Protein AF-A0ABD0PB83-F1 (afdb_monomer_lite)

Organism: Cirrhinus mrigala (NCBI:txid683832)

pLDDT: mean 95.4, std 4.58, range [70.56, 98.62]

Structure (mmCIF, N/CA/C/O backbone):
data_AF-A0ABD0PB83-F1
#
_entry.id   AF-A0ABD0PB83-F1
#
loop_
_atom_site.group_PDB
_atom_site.id
_atom_site.type_symbol
_atom_site.label_atom_id
_atom_site.label_alt_id
_atom_site.label_comp_id
_atom_site.label_asym_id
_atom_site.label_entity_id
_atom_site.label_seq_id
_atom_site.pdbx_PDB_ins_code
_atom_site.Cartn_x
_atom_site.Cartn_y
_atom_site.Cartn_z
_atom_site.occupancy
_atom_site.B_iso_or_equiv
_atom_site.auth_seq_id
_atom_site.auth_comp_id
_atom_site.auth_asym_id
_atom_site.auth_atom_id
_atom_site.pdbx_PDB_model_num
ATOM 1 N N . CYS A 1 1 ? -6.782 -2.289 -2.053 1.00 93.44 1 CYS A N 1
ATOM 2 C CA . CYS A 1 1 ? -7.099 -3.267 -0.996 1.00 93.44 1 CYS A CA 1
ATOM 3 C C . CYS A 1 1 ? -8.484 -2.929 -0.501 1.00 93.44 1 CYS A C 1
ATOM 5 O O . CYS A 1 1 ? -8.688 -1.797 -0.072 1.00 93.44 1 CYS A O 1
ATOM 7 N N . LYS A 1 2 ? -9.440 -3.849 -0.657 1.00 93.25 2 LYS A N 1
ATOM 8 C CA . LYS A 1 2 ? -10.792 -3.649 -0.135 1.00 93.25 2 LYS A CA 1
ATOM 9 C C . LYS A 1 2 ? -10.771 -3.897 1.364 1.00 93.25 2 LYS A C 1
ATOM 11 O O . LYS A 1 2 ? -10.221 -4.904 1.802 1.00 93.25 2 LYS A O 1
ATOM 16 N N . ILE A 1 3 ? -11.317 -2.950 2.106 1.00 92.00 3 ILE A N 1
ATOM 17 C CA . ILE A 1 3 ? -11.361 -2.957 3.565 1.00 92.00 3 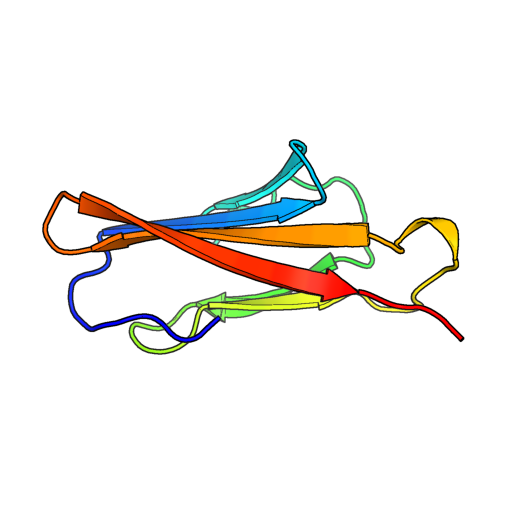ILE A CA 1
ATOM 18 C C . ILE A 1 3 ? -12.799 -2.720 4.024 1.00 92.00 3 ILE A C 1
ATOM 20 O O . ILE A 1 3 ? -13.630 -2.262 3.239 1.00 92.00 3 ILE A O 1
ATOM 24 N N . ASP A 1 4 ? -13.098 -3.099 5.259 1.00 80.62 4 ASP A N 1
ATOM 25 C CA . ASP A 1 4 ? -14.415 -2.977 5.871 1.00 80.62 4 ASP A CA 1
ATOM 26 C C . ASP A 1 4 ? -14.591 -1.663 6.642 1.00 80.62 4 ASP A C 1
ATOM 28 O O . ASP A 1 4 ? -13.638 -0.976 7.016 1.00 80.62 4 ASP A O 1
ATOM 32 N N . GLU A 1 5 ? -15.853 -1.313 6.883 1.00 70.56 5 GLU A N 1
ATOM 33 C CA . GLU A 1 5 ? -16.208 -0.255 7.821 1.00 70.56 5 GLU A CA 1
ATOM 34 C C . GLU A 1 5 ? -15.737 -0.681 9.227 1.00 70.56 5 GLU A C 1
ATOM 36 O O . GLU A 1 5 ? -15.957 -1.825 9.620 1.00 70.56 5 GLU A O 1
ATOM 41 N N . GLU A 1 6 ? -15.078 0.230 9.961 1.00 84.75 6 GLU A N 1
ATOM 42 C CA . GLU A 1 6 ? -14.369 0.027 11.252 1.00 84.75 6 GLU A CA 1
ATOM 43 C C . GLU A 1 6 ? -12.860 -0.309 11.185 1.00 84.75 6 GLU A C 1
ATOM 45 O O . GLU A 1 6 ? -12.311 -0.927 12.106 1.00 84.75 6 GLU A O 1
ATOM 50 N N . VAL A 1 7 ? -12.147 0.154 10.151 1.00 91.50 7 VAL A N 1
ATOM 51 C CA . VAL A 1 7 ? -10.671 0.140 10.138 1.00 91.50 7 VAL A CA 1
ATOM 52 C C . VAL A 1 7 ? -10.074 1.333 10.886 1.00 91.50 7 VAL A C 1
ATOM 54 O O . VAL A 1 7 ? -10.335 2.482 10.537 1.00 91.50 7 VAL A O 1
ATOM 57 N N . THR A 1 8 ? -9.208 1.067 11.869 1.00 91.56 8 THR A N 1
ATOM 58 C CA . THR A 1 8 ? -8.497 2.110 12.640 1.00 91.56 8 THR A CA 1
ATOM 59 C C . THR A 1 8 ? -7.083 2.374 12.128 1.00 91.56 8 THR A C 1
ATOM 61 O O . THR A 1 8 ? -6.638 3.517 12.103 1.00 91.56 8 THR A O 1
ATOM 64 N N . HIS A 1 9 ? -6.386 1.330 11.679 1.00 94.50 9 HIS A N 1
ATOM 65 C CA . HIS A 1 9 ? -5.019 1.409 11.163 1.00 94.50 9 HIS A CA 1
ATOM 66 C C . HIS A 1 9 ? -4.898 0.598 9.879 1.00 94.50 9 HIS A C 1
ATOM 68 O O . HIS A 1 9 ? -5.514 -0.459 9.749 1.00 94.50 9 HIS A O 1
ATOM 74 N N . LYS A 1 10 ? -4.092 1.078 8.931 1.00 96.12 10 LYS A N 1
ATOM 75 C CA . LYS A 1 10 ? -3.863 0.418 7.640 1.00 96.12 10 LYS A CA 1
ATOM 76 C C . LYS A 1 10 ? -2.487 0.755 7.085 1.00 96.12 10 LYS A C 1
ATOM 78 O O . LYS A 1 10 ? -2.034 1.891 7.210 1.00 96.12 10 LYS A O 1
ATOM 83 N N . ALA A 1 11 ? -1.843 -0.223 6.462 1.00 98.19 11 ALA A N 1
ATOM 84 C CA . ALA A 1 11 ? -0.514 -0.109 5.894 1.00 98.19 11 ALA A CA 1
ATOM 85 C C . ALA A 1 11 ? -0.361 -0.950 4.623 1.00 98.19 11 ALA A C 1
ATOM 87 O O . ALA A 1 11 ? -0.901 -2.051 4.518 1.00 98.19 11 ALA A O 1
ATOM 88 N N . TRP A 1 12 ? 0.389 -0.424 3.659 1.00 98.50 12 TRP A N 1
ATOM 89 C CA . TRP A 1 12 ? 0.857 -1.174 2.496 1.00 98.50 12 TRP A CA 1
ATOM 90 C C . TRP A 1 12 ? 2.336 -1.481 2.665 1.00 98.50 12 TRP A C 1
ATOM 92 O O . TRP A 1 12 ? 3.107 -0.603 3.048 1.00 98.50 12 TRP A O 1
ATOM 102 N N . LEU A 1 13 ? 2.726 -2.710 2.349 1.00 98.62 13 LEU A N 1
ATOM 103 C CA . LEU A 1 13 ? 4.092 -3.196 2.455 1.00 98.62 13 LEU A CA 1
ATOM 104 C C . LEU A 1 13 ? 4.541 -3.839 1.141 1.00 98.62 13 LEU A C 1
ATOM 106 O O . LEU A 1 13 ? 3.759 -4.540 0.498 1.00 98.62 13 LEU A O 1
ATOM 110 N N . ASN A 1 14 ? 5.809 -3.642 0.787 1.00 98.25 14 ASN A N 1
ATOM 111 C CA . ASN A 1 14 ? 6.532 -4.456 -0.190 1.00 98.25 14 ASN A CA 1
ATOM 112 C C . ASN A 1 14 ? 7.448 -5.403 0.592 1.00 98.25 14 ASN A C 1
ATOM 114 O O . ASN A 1 14 ? 8.399 -4.946 1.235 1.00 98.25 14 ASN A O 1
ATOM 118 N N . ARG A 1 15 ? 7.153 -6.710 0.575 1.00 95.38 15 ARG A N 1
ATOM 119 C CA . ARG A 1 15 ? 7.771 -7.699 1.478 1.00 95.38 15 ARG A CA 1
ATOM 120 C C . ARG A 1 15 ? 7.618 -7.248 2.942 1.00 95.38 15 ARG A C 1
ATOM 122 O O . ARG A 1 15 ? 6.496 -7.223 3.439 1.00 95.38 15 ARG A O 1
ATOM 129 N N . SER A 1 16 ? 8.710 -6.850 3.600 1.00 95.19 16 SER A N 1
ATOM 130 C CA . SER A 1 16 ? 8.717 -6.332 4.981 1.00 95.19 16 SER A CA 1
ATOM 131 C C . SER A 1 16 ? 8.872 -4.807 5.068 1.00 95.19 16 SER A C 1
ATOM 133 O O . SER A 1 16 ? 8.871 -4.259 6.167 1.00 95.19 16 SER A O 1
ATOM 135 N N . ASN A 1 17 ? 9.021 -4.110 3.937 1.00 97.69 17 ASN A N 1
ATOM 136 C CA . ASN A 1 17 ? 9.223 -2.662 3.902 1.00 97.69 17 ASN A CA 1
ATOM 137 C C . ASN A 1 17 ? 7.882 -1.931 3.845 1.00 97.69 17 ASN A C 1
ATOM 139 O O . ASN A 1 17 ? 7.062 -2.204 2.967 1.00 97.69 17 ASN A O 1
ATOM 143 N N . ILE A 1 18 ? 7.678 -0.973 4.747 1.00 98.38 18 ILE A N 1
ATOM 144 C CA . ILE A 1 18 ? 6.466 -0.151 4.790 1.00 98.38 18 ILE A CA 1
ATOM 145 C C . ILE A 1 18 ? 6.502 0.864 3.643 1.00 98.38 18 ILE A C 1
ATOM 147 O O . ILE A 1 18 ? 7.452 1.631 3.503 1.00 98.38 18 ILE A O 1
ATOM 151 N N . LEU A 1 19 ? 5.449 0.879 2.827 1.00 98.56 19 LEU A N 1
ATOM 152 C CA . LEU A 1 19 ? 5.258 1.858 1.759 1.00 98.56 19 LEU A CA 1
ATOM 153 C C . LEU A 1 19 ? 4.445 3.056 2.247 1.00 98.56 19 LEU A C 1
ATOM 155 O O . LEU A 1 19 ? 4.850 4.202 2.047 1.00 98.56 19 LEU A O 1
ATOM 159 N N . PHE A 1 20 ? 3.315 2.773 2.894 1.00 98.62 20 PHE A N 1
ATOM 160 C CA . PHE A 1 20 ? 2.373 3.756 3.425 1.00 98.62 20 PHE A CA 1
ATOM 161 C C . PHE A 1 20 ? 1.752 3.258 4.730 1.00 98.62 20 PHE A C 1
ATOM 163 O O . PHE A 1 20 ? 1.472 2.064 4.841 1.00 98.62 20 PHE A O 1
ATOM 170 N N . THR A 1 21 ? 1.455 4.176 5.654 1.00 97.94 21 THR A N 1
ATOM 171 C CA . THR A 1 21 ? 0.590 3.958 6.828 1.00 97.94 21 THR A CA 1
ATOM 172 C C . THR A 1 21 ? -0.503 5.021 6.845 1.00 97.94 21 THR A C 1
ATOM 174 O O . THR A 1 21 ? -0.233 6.190 7.107 1.00 97.94 21 THR A O 1
ATOM 177 N N . GLY A 1 22 ? -1.743 4.652 6.519 1.00 96.19 22 GLY A N 1
ATOM 178 C CA . GLY A 1 22 ? -2.800 5.635 6.269 1.00 96.19 22 GLY A CA 1
ATOM 179 C C . GLY A 1 22 ? -2.393 6.622 5.166 1.00 96.19 22 GLY A C 1
ATOM 180 O O . GLY A 1 22 ? -2.194 6.222 4.020 1.00 96.19 22 GLY A O 1
ATOM 181 N N . THR A 1 23 ? -2.269 7.905 5.508 1.00 97.62 23 THR A N 1
ATOM 182 C CA . THR A 1 23 ? -1.796 8.962 4.594 1.00 97.62 23 THR A CA 1
ATOM 183 C C . THR A 1 23 ? -0.282 9.135 4.568 1.00 97.62 23 THR A C 1
ATOM 185 O O . THR A 1 23 ? 0.234 9.781 3.657 1.00 97.62 23 THR A O 1
ATOM 188 N N . ASP A 1 24 ? 0.435 8.571 5.536 1.00 98.12 24 ASP A N 1
ATOM 189 C CA . ASP A 1 24 ? 1.859 8.829 5.708 1.00 98.12 24 ASP A CA 1
ATOM 190 C C . ASP A 1 24 ? 2.667 7.949 4.761 1.00 98.12 24 ASP A C 1
ATOM 192 O O . ASP A 1 24 ? 2.534 6.720 4.756 1.00 98.12 24 ASP A O 1
ATOM 196 N N . LYS A 1 25 ? 3.515 8.579 3.946 1.00 98.44 25 LYS A N 1
ATOM 197 C CA . LYS A 1 25 ? 4.412 7.891 3.017 1.00 98.44 25 LYS A CA 1
ATOM 198 C C . LYS A 1 25 ? 5.721 7.544 3.723 1.00 98.44 25 LYS A C 1
ATOM 200 O O . LYS A 1 25 ? 6.434 8.436 4.167 1.00 98.44 25 LYS A O 1
ATOM 205 N N . TRP A 1 26 ? 6.049 6.255 3.767 1.00 98.25 26 TRP A N 1
ATOM 206 C CA . TRP A 1 26 ? 7.298 5.740 4.348 1.00 98.25 26 TRP A CA 1
ATOM 207 C C . TRP A 1 26 ? 8.324 5.365 3.280 1.00 98.25 26 TRP A C 1
ATOM 209 O O . TRP A 1 26 ? 9.528 5.463 3.506 1.00 98.25 26 TRP A O 1
ATOM 219 N N . SER A 1 27 ? 7.855 4.952 2.100 1.00 97.25 27 SER A N 1
ATOM 220 C CA . SER A 1 27 ? 8.745 4.662 0.979 1.00 97.25 27 SER A CA 1
ATOM 221 C C . SER A 1 27 ? 9.439 5.931 0.483 1.00 97.25 27 SER A C 1
ATOM 223 O O . SER A 1 27 ? 8.789 6.948 0.244 1.00 97.25 27 SER A O 1
ATOM 225 N N . LEU A 1 28 ? 10.746 5.840 0.231 1.00 97.31 28 LEU A N 1
ATOM 226 C CA . LEU A 1 28 ? 11.516 6.886 -0.452 1.00 97.31 28 LEU A CA 1
ATOM 227 C C . LEU A 1 28 ? 11.337 6.850 -1.980 1.00 97.31 28 LEU A C 1
ATOM 229 O O . LEU A 1 28 ? 11.763 7.771 -2.673 1.00 97.31 28 LEU A O 1
ATOM 233 N N . ASP A 1 29 ? 10.698 5.808 -2.518 1.00 97.69 29 ASP A N 1
ATOM 234 C CA . ASP A 1 29 ? 10.469 5.6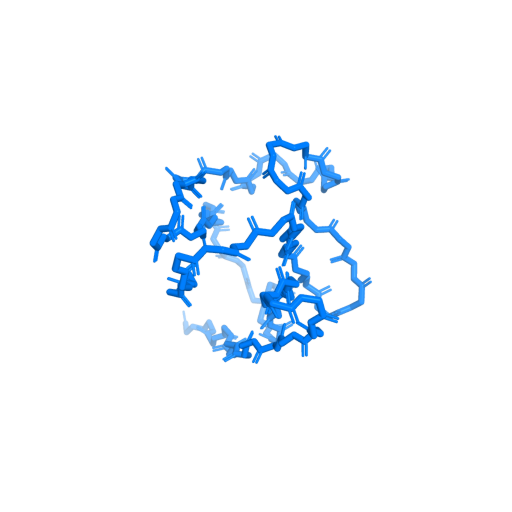67 -3.953 1.00 97.69 29 ASP A CA 1
ATOM 235 C C . ASP A 1 29 ? 9.400 6.667 -4.428 1.00 97.69 29 ASP A C 1
ATOM 237 O O . ASP A 1 29 ? 8.227 6.618 -4.033 1.00 97.69 29 ASP A O 1
ATOM 241 N N . SER A 1 30 ? 9.803 7.603 -5.289 1.00 97.81 30 SER A N 1
ATOM 242 C CA . SER A 1 30 ? 8.932 8.644 -5.841 1.00 97.81 30 SER A CA 1
ATOM 243 C C . SER A 1 30 ? 7.828 8.091 -6.745 1.00 97.81 30 SER A C 1
ATOM 245 O O . SER A 1 30 ? 6.791 8.737 -6.874 1.00 97.81 30 SER A O 1
ATOM 247 N N . ARG A 1 31 ? 7.995 6.881 -7.296 1.00 98.25 31 ARG A N 1
ATOM 248 C CA . ARG A 1 31 ? 7.007 6.210 -8.156 1.00 98.25 31 ARG A CA 1
ATOM 249 C C . ARG A 1 31 ? 5.798 5.688 -7.384 1.00 98.25 31 ARG A C 1
ATOM 251 O O . ARG A 1 31 ? 4.766 5.405 -7.990 1.00 98.25 31 ARG A O 1
ATOM 258 N N . VAL A 1 32 ? 5.924 5.530 -6.063 1.00 98.44 32 VAL A N 1
ATOM 259 C CA . VAL A 1 32 ? 4.853 5.023 -5.198 1.00 98.44 32 VAL A CA 1
ATOM 260 C C . VAL A 1 32 ? 3.985 6.185 -4.719 1.00 98.44 32 VAL A C 1
ATOM 262 O O . VAL A 1 32 ? 4.467 7.102 -4.051 1.00 98.44 32 VAL A O 1
ATOM 265 N N . SER A 1 33 ? 2.692 6.143 -5.023 1.00 98.50 33 SER A N 1
ATOM 266 C CA . SER A 1 33 ? 1.715 7.166 -4.630 1.00 98.50 33 SER A CA 1
ATOM 267 C C . SER A 1 33 ? 0.465 6.548 -4.010 1.00 98.50 33 SER A C 1
ATOM 269 O O . SER A 1 33 ? 0.095 5.416 -4.321 1.00 98.50 33 SER A O 1
ATOM 271 N N . LEU A 1 34 ? -0.186 7.293 -3.117 1.00 98.38 34 LEU A N 1
ATOM 272 C CA . LEU A 1 34 ? -1.481 6.924 -2.554 1.00 98.38 34 LEU A CA 1
ATOM 273 C C . LEU A 1 34 ? -2.584 7.264 -3.564 1.00 98.38 34 LEU A C 1
ATOM 275 O O . LEU A 1 34 ? -2.652 8.394 -4.041 1.00 98.38 34 LEU A O 1
ATOM 279 N N . VAL A 1 35 ? -3.444 6.296 -3.878 1.00 98.19 35 VAL A N 1
ATOM 280 C CA . VAL A 1 35 ? -4.589 6.472 -4.789 1.00 98.19 35 VAL A CA 1
ATOM 281 C C . VAL A 1 35 ? -5.873 6.682 -4.002 1.00 98.19 35 VAL A C 1
ATOM 283 O O . VAL A 1 35 ? -6.655 7.573 -4.320 1.00 98.19 35 VAL A O 1
ATOM 286 N N . ASN A 1 36 ? -6.098 5.870 -2.970 1.00 96.94 36 ASN A N 1
ATOM 287 C CA . ASN A 1 36 ? -7.289 5.959 -2.137 1.00 96.94 36 ASN A CA 1
ATOM 288 C C . ASN A 1 36 ? -6.971 5.604 -0.685 1.00 96.94 36 ASN A C 1
ATOM 290 O O . ASN A 1 36 ? -6.176 4.702 -0.417 1.00 96.94 36 ASN A O 1
ATOM 294 N N . ASN A 1 37 ? -7.621 6.304 0.243 1.00 95.19 37 ASN A N 1
ATOM 295 C CA . ASN A 1 37 ? -7.522 6.085 1.680 1.00 95.19 37 ASN A CA 1
ATOM 296 C C . ASN A 1 37 ? -8.880 6.236 2.390 1.00 95.19 37 ASN A C 1
ATOM 298 O O . ASN A 1 37 ? -8.950 6.747 3.506 1.00 95.19 37 ASN A O 1
ATOM 302 N N . ASN A 1 38 ? -9.968 5.797 1.765 1.00 92.69 38 ASN A N 1
ATOM 303 C CA . ASN A 1 38 ? -11.300 5.866 2.366 1.00 92.69 38 ASN A CA 1
ATOM 304 C C . ASN A 1 38 ? -11.612 4.624 3.234 1.00 92.69 38 ASN A C 1
ATOM 306 O O . ASN A 1 38 ? -10.726 3.809 3.507 1.00 92.69 38 ASN A O 1
ATOM 310 N N . ASN A 1 39 ? -12.856 4.501 3.705 1.00 90.56 39 ASN A N 1
ATOM 311 C CA . ASN A 1 39 ? -13.296 3.421 4.605 1.00 90.56 39 ASN A CA 1
ATOM 312 C C . ASN A 1 39 ? -13.549 2.077 3.902 1.00 90.56 39 ASN A C 1
ATOM 314 O O . ASN A 1 39 ? -13.735 1.074 4.570 1.00 90.56 39 ASN A O 1
ATOM 318 N N . SER A 1 40 ? -13.562 2.052 2.570 1.00 92.62 40 SER A N 1
ATOM 319 C CA . SER A 1 40 ? -13.863 0.862 1.756 1.00 92.62 40 SER A CA 1
ATOM 320 C C . SER A 1 40 ? -12.687 0.417 0.880 1.00 92.62 40 SER A C 1
ATOM 322 O O . SER A 1 40 ? -12.634 -0.716 0.394 1.00 92.62 40 SER A O 1
ATOM 324 N N . ASP A 1 41 ? -11.731 1.316 0.644 1.00 95.25 41 ASP A N 1
ATOM 325 C CA . ASP A 1 41 ? -10.612 1.107 -0.256 1.00 95.25 41 ASP A CA 1
ATOM 326 C C . ASP A 1 41 ? -9.365 1.839 0.240 1.00 95.25 41 ASP A C 1
ATOM 328 O O . ASP A 1 41 ? -9.356 3.052 0.470 1.00 95.25 41 ASP A O 1
ATOM 332 N N . PHE A 1 42 ? -8.290 1.069 0.360 1.00 97.19 42 PHE A N 1
ATOM 333 C CA . PHE A 1 42 ? -6.948 1.569 0.589 1.00 97.19 42 PHE A CA 1
ATOM 334 C C . PHE A 1 42 ? -6.035 1.079 -0.532 1.00 97.19 42 PHE A C 1
ATOM 336 O O . PHE A 1 42 ? -5.723 -0.114 -0.633 1.00 97.19 42 PHE A O 1
ATOM 343 N N . SER A 1 43 ? -5.633 1.968 -1.431 1.00 97.94 43 SER A N 1
ATOM 344 C CA . SER A 1 43 ? -4.896 1.605 -2.644 1.00 97.94 43 SER A CA 1
ATOM 345 C C . SER A 1 43 ? -3.741 2.556 -2.909 1.00 97.94 43 SER A C 1
ATOM 347 O O . SER A 1 43 ? -3.828 3.760 -2.679 1.00 97.94 43 SER A O 1
ATOM 349 N N . ILE A 1 44 ? -2.652 1.980 -3.408 1.00 98.50 44 ILE A N 1
ATOM 350 C CA . ILE A 1 44 ? -1.463 2.689 -3.870 1.00 98.50 44 ILE A CA 1
ATOM 351 C C . ILE A 1 44 ? -1.250 2.395 -5.354 1.00 98.50 44 ILE A C 1
ATOM 353 O O . ILE A 1 44 ? -1.762 1.405 -5.881 1.00 98.50 44 ILE A O 1
ATOM 357 N N . LYS A 1 45 ? -0.472 3.242 -6.017 1.00 98.38 45 LYS A N 1
ATOM 358 C CA . LYS A 1 45 ? -0.014 3.069 -7.393 1.00 98.38 45 LYS A CA 1
ATOM 359 C C . LYS A 1 45 ? 1.504 3.082 -7.405 1.00 98.38 45 LYS A C 1
ATOM 361 O O . LYS A 1 45 ? 2.114 3.909 -6.732 1.00 98.38 45 LYS A O 1
ATOM 366 N N . ILE A 1 46 ? 2.088 2.190 -8.196 1.00 98.31 46 ILE A N 1
ATOM 367 C CA . ILE A 1 46 ? 3.514 2.182 -8.518 1.00 98.31 46 ILE A CA 1
ATOM 368 C C . ILE A 1 46 ? 3.621 2.525 -10.001 1.00 98.31 46 ILE A C 1
ATOM 370 O O . ILE A 1 46 ? 3.111 1.796 -10.850 1.00 98.31 46 ILE A O 1
ATOM 374 N N . GLU A 1 47 ? 4.205 3.674 -10.322 1.00 98.25 47 GLU A N 1
ATOM 375 C CA . GLU A 1 47 ? 4.433 4.079 -11.710 1.00 98.25 47 GLU A CA 1
ATOM 376 C C . GLU A 1 47 ? 5.719 3.466 -12.268 1.00 98.25 47 GLU A C 1
ATOM 378 O O . GLU A 1 47 ? 6.657 3.207 -11.521 1.00 98.25 47 GLU A O 1
ATOM 383 N N . ARG A 1 48 ? 5.788 3.275 -13.594 1.00 97.19 48 ARG A N 1
ATOM 384 C CA . ARG A 1 48 ? 6.989 2.761 -14.286 1.00 97.19 48 ARG A CA 1
ATOM 385 C C . ARG A 1 48 ? 7.542 1.502 -13.600 1.00 97.19 48 ARG A C 1
ATOM 387 O O . ARG A 1 48 ? 8.685 1.498 -13.145 1.00 97.19 48 ARG A O 1
ATOM 394 N N . VAL A 1 49 ? 6.689 0.488 -13.459 1.00 97.56 49 VAL A N 1
ATOM 395 C CA . VAL A 1 49 ? 7.024 -0.786 -12.808 1.00 97.56 49 VAL A CA 1
ATOM 396 C C . VAL A 1 49 ? 8.219 -1.433 -13.514 1.00 97.56 49 VAL A C 1
ATOM 398 O O . VAL A 1 49 ? 8.298 -1.431 -14.741 1.00 97.56 49 VAL A O 1
ATOM 401 N N . MET A 1 50 ? 9.153 -1.959 -12.729 1.00 97.00 50 MET A N 1
ATOM 402 C CA . MET A 1 50 ? 10.374 -2.628 -13.171 1.00 97.00 50 MET A CA 1
ATOM 403 C C . MET A 1 50 ? 10.376 -4.081 -12.690 1.00 97.00 50 MET A C 1
ATOM 405 O O . MET A 1 50 ? 9.728 -4.404 -11.701 1.00 97.00 50 MET A O 1
ATOM 409 N N . VAL A 1 51 ? 11.178 -4.949 -13.317 1.00 97.19 51 VAL A N 1
ATOM 410 C CA . VAL A 1 51 ? 11.322 -6.366 -12.907 1.00 97.19 51 VAL A CA 1
ATOM 411 C C . VAL A 1 51 ? 11.716 -6.506 -11.428 1.00 97.19 51 VAL A C 1
ATOM 413 O O . VAL A 1 51 ? 11.267 -7.421 -10.750 1.00 97.19 51 VAL A O 1
ATOM 416 N N . ALA A 1 52 ? 12.497 -5.566 -10.886 1.00 96.12 52 ALA A N 1
ATOM 417 C CA . ALA A 1 52 ? 12.877 -5.559 -9.471 1.00 96.12 52 ALA A CA 1
ATOM 418 C C . ALA A 1 52 ? 11.700 -5.318 -8.499 1.00 96.12 52 ALA A C 1
ATOM 420 O O . ALA A 1 52 ? 11.823 -5.620 -7.312 1.00 96.12 52 ALA A O 1
ATOM 421 N N . ASP A 1 53 ? 10.577 -4.779 -8.984 1.00 97.44 53 ASP A N 1
ATOM 422 C CA . ASP A 1 53 ? 9.373 -4.556 -8.181 1.00 97.44 53 ASP A CA 1
ATOM 423 C C . ASP A 1 53 ? 8.545 -5.839 -8.007 1.00 97.44 53 ASP A C 1
ATOM 425 O O . ASP A 1 53 ? 7.650 -5.864 -7.161 1.00 97.44 53 ASP A O 1
ATOM 429 N N . GLU A 1 54 ? 8.822 -6.888 -8.790 1.00 98.38 54 GLU A N 1
ATOM 430 C CA . GLU A 1 54 ? 8.131 -8.175 -8.722 1.00 98.38 54 GLU A CA 1
ATOM 431 C C . GLU A 1 54 ? 8.220 -8.802 -7.321 1.00 98.38 54 GLU A C 1
ATOM 433 O O . GLU A 1 54 ? 9.264 -8.815 -6.647 1.00 98.38 54 GLU A O 1
ATOM 438 N N . GLY A 1 55 ? 7.093 -9.357 -6.876 1.00 98.06 55 GLY A N 1
ATOM 439 C CA . GLY A 1 55 ? 7.008 -10.081 -5.618 1.00 98.06 55 GLY A CA 1
ATOM 440 C C . GLY A 1 55 ? 5.771 -9.758 -4.781 1.00 98.06 55 GLY A C 1
ATOM 441 O O . GLY A 1 55 ? 4.795 -9.182 -5.270 1.00 98.06 55 GLY A O 1
ATOM 442 N N . PRO A 1 56 ? 5.785 -10.168 -3.499 1.00 98.12 56 PRO A N 1
ATOM 443 C CA . PRO A 1 56 ? 4.632 -10.049 -2.623 1.00 98.12 56 PRO A CA 1
ATOM 444 C C . PRO A 1 56 ? 4.485 -8.638 -2.043 1.00 98.12 56 PRO A C 1
ATOM 446 O O . PRO A 1 56 ? 5.383 -8.106 -1.383 1.00 98.12 56 PRO A O 1
ATOM 449 N N . TYR A 1 57 ? 3.285 -8.092 -2.195 1.00 98.56 57 TYR A N 1
ATOM 450 C CA . TYR A 1 57 ? 2.804 -6.883 -1.545 1.00 98.56 57 TYR A CA 1
ATOM 451 C C . TYR A 1 57 ? 1.710 -7.253 -0.551 1.00 98.56 57 TYR A C 1
ATOM 453 O O . TYR A 1 57 ? 0.849 -8.091 -0.825 1.00 98.56 57 TYR A O 1
ATOM 461 N N . THR A 1 58 ? 1.734 -6.620 0.617 1.00 98.50 58 THR A N 1
ATOM 462 C CA . THR A 1 58 ? 0.778 -6.901 1.691 1.00 98.50 58 THR A CA 1
ATOM 463 C C . THR A 1 58 ? 0.056 -5.626 2.085 1.00 98.50 58 THR A C 1
ATOM 465 O O . THR A 1 58 ? 0.683 -4.622 2.404 1.00 98.50 58 THR A O 1
ATOM 468 N N . CYS A 1 59 ? -1.269 -5.679 2.087 1.00 97.69 59 CYS A N 1
ATOM 469 C CA . CYS A 1 59 ? -2.121 -4.707 2.751 1.00 97.69 59 CYS A CA 1
ATOM 470 C C . CYS A 1 59 ? -2.438 -5.248 4.146 1.00 97.69 59 CYS A C 1
ATOM 472 O O . CYS A 1 59 ? -3.109 -6.271 4.262 1.00 97.69 59 CYS A O 1
ATOM 474 N N . SER A 1 60 ? -1.943 -4.592 5.190 1.00 96.88 60 SER A N 1
ATOM 475 C CA . SER A 1 60 ? -2.232 -4.925 6.586 1.00 96.88 60 SER A CA 1
ATOM 476 C C . SER A 1 60 ? -3.165 -3.875 7.170 1.00 96.88 60 SER A C 1
ATOM 478 O O . SER A 1 60 ? -2.931 -2.684 6.980 1.00 96.88 60 SER A O 1
ATOM 480 N N . PHE A 1 61 ? -4.227 -4.279 7.856 1.00 95.75 61 PHE A N 1
ATOM 481 C CA . PHE A 1 61 ? -5.169 -3.350 8.472 1.00 95.75 61 PHE A CA 1
ATOM 482 C C . PHE A 1 61 ? -5.784 -3.925 9.745 1.00 95.75 61 PHE A C 1
ATOM 484 O O . PHE A 1 61 ? -5.879 -5.136 9.915 1.00 95.75 61 PHE A O 1
ATOM 491 N N . GLN A 1 62 ? -6.194 -3.050 10.656 1.00 94.38 62 GLN A N 1
ATOM 492 C CA . GLN A 1 62 ? -6.834 -3.421 11.912 1.00 94.38 62 GLN A CA 1
ATOM 493 C C . GLN A 1 62 ? -8.321 -3.090 11.836 1.00 94.38 62 GLN A C 1
ATOM 495 O O . GLN A 1 62 ? -8.683 -1.916 11.799 1.00 94.38 62 GLN A O 1
ATOM 500 N N . ALA A 1 63 ? -9.160 -4.124 11.837 1.00 91.38 63 ALA A N 1
ATOM 501 C CA . ALA A 1 63 ? -10.616 -4.025 11.805 1.00 91.38 63 ALA A CA 1
ATOM 502 C C . ALA A 1 63 ? -11.194 -4.683 13.059 1.00 91.38 63 ALA A C 1
ATOM 504 O O . ALA A 1 63 ? -10.802 -5.802 13.399 1.00 91.38 63 ALA A O 1
ATOM 505 N N . ARG A 1 64 ? -12.110 -4.009 13.770 1.00 88.44 64 ARG A N 1
ATOM 506 C CA . ARG A 1 64 ? -12.723 -4.537 15.013 1.00 88.44 64 ARG A CA 1
ATOM 507 C C . ARG A 1 64 ? -11.696 -5.027 16.04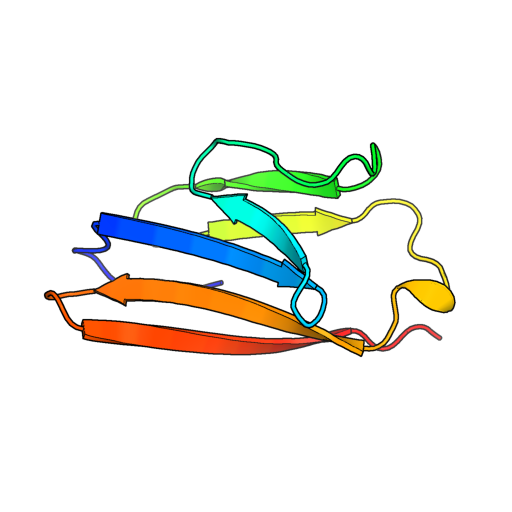2 1.00 88.44 64 ARG A C 1
ATOM 509 O O . ARG A 1 64 ? -11.837 -6.099 16.627 1.00 88.44 64 ARG A O 1
ATOM 516 N N . ASN A 1 65 ? -10.625 -4.255 16.225 1.00 85.81 65 ASN A N 1
ATOM 517 C CA . ASN A 1 65 ? -9.479 -4.590 17.077 1.00 85.81 65 ASN A CA 1
ATOM 518 C C . ASN A 1 65 ? -8.726 -5.883 16.703 1.00 85.81 65 ASN A C 1
ATOM 520 O O . ASN A 1 65 ? -7.900 -6.342 17.487 1.00 85.81 65 ASN A O 1
ATOM 524 N N . GLN A 1 66 ? 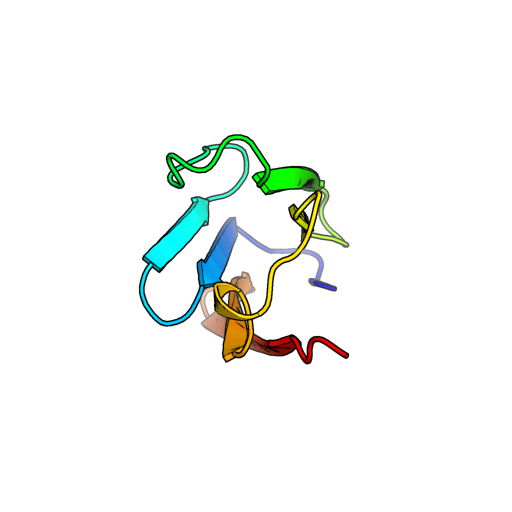-8.941 -6.438 15.508 1.00 90.50 66 GLN A N 1
ATOM 525 C CA . GLN A 1 66 ? -8.230 -7.614 15.008 1.00 90.50 66 GLN A CA 1
ATOM 526 C C . GLN A 1 66 ? -7.384 -7.259 13.776 1.00 90.50 66 GLN A C 1
ATOM 528 O O . GLN A 1 66 ? -7.878 -6.585 12.866 1.00 90.50 66 GLN A O 1
ATOM 533 N N . PRO A 1 67 ? -6.114 -7.698 13.714 1.00 92.75 67 PRO A N 1
ATOM 534 C CA . PRO A 1 67 ? -5.284 -7.506 12.534 1.00 92.75 67 PRO A CA 1
ATOM 535 C C . PRO A 1 67 ? -5.746 -8.426 11.400 1.00 92.75 67 PRO A C 1
ATOM 537 O O . PRO A 1 67 ? -6.050 -9.601 11.608 1.00 92.75 67 PRO A O 1
ATOM 540 N N . ARG A 1 68 ? -5.771 -7.891 10.183 1.00 94.56 68 ARG A N 1
ATOM 541 C CA . ARG A 1 68 ? -6.099 -8.603 8.950 1.00 94.56 68 ARG A CA 1
ATOM 542 C C . ARG A 1 68 ? -5.076 -8.271 7.878 1.00 94.56 68 ARG A C 1
ATOM 544 O O . ARG A 1 68 ? -4.556 -7.157 7.826 1.00 94.56 68 ARG A O 1
ATOM 551 N N . THR A 1 69 ? -4.811 -9.237 7.006 1.00 95.44 69 THR A N 1
ATOM 552 C CA . THR A 1 69 ? -3.909 -9.063 5.870 1.00 95.44 69 THR A CA 1
ATOM 553 C C . THR A 1 69 ? -4.579 -9.483 4.571 1.00 95.44 69 THR A C 1
ATOM 555 O O . THR A 1 69 ? -5.313 -10.467 4.510 1.00 95.44 69 THR A O 1
ATOM 558 N N . ALA A 1 70 ? -4.303 -8.731 3.512 1.00 94.94 70 ALA A N 1
ATOM 559 C CA . ALA A 1 70 ? -4.576 -9.117 2.139 1.00 94.94 70 ALA A CA 1
ATOM 560 C C . ALA A 1 70 ? -3.256 -9.118 1.365 1.00 94.94 70 ALA A C 1
ATOM 562 O O . ALA A 1 70 ? -2.502 -8.143 1.411 1.00 94.94 70 ALA A O 1
ATOM 563 N N . HIS A 1 71 ? -2.981 -10.209 0.655 1.00 96.25 71 HIS A N 1
ATOM 564 C CA . HIS A 1 71 ? -1.751 -10.384 -0.112 1.00 96.25 71 HIS A CA 1
ATOM 565 C C . HIS A 1 71 ? -2.029 -10.243 -1.604 1.00 96.25 71 HIS A C 1
ATOM 567 O O . HIS A 1 71 ? -3.036 -10.733 -2.112 1.00 96.25 71 HIS A O 1
ATOM 573 N N . VAL A 1 72 ? -1.113 -9.583 -2.303 1.00 96.75 72 VAL A N 1
ATOM 574 C CA . VAL A 1 72 ? -1.107 -9.459 -3.759 1.00 96.75 72 VAL A CA 1
ATOM 575 C C . VAL A 1 72 ? 0.296 -9.801 -4.233 1.00 96.75 72 VAL A C 1
ATOM 577 O O . VAL A 1 72 ? 1.268 -9.298 -3.679 1.00 96.75 72 VAL A O 1
ATOM 580 N N . TYR A 1 73 ? 0.417 -10.649 -5.247 1.00 97.56 73 TYR A N 1
ATOM 581 C CA . TYR A 1 73 ? 1.699 -10.902 -5.896 1.00 97.56 73 TYR A CA 1
ATOM 582 C C . TYR A 1 73 ? 1.755 -10.085 -7.187 1.00 97.56 73 TYR A C 1
ATOM 584 O O . TYR A 1 73 ? 0.937 -10.296 -8.081 1.00 97.56 73 TYR A O 1
ATOM 592 N N . LEU A 1 74 ? 2.676 -9.125 -7.264 1.00 97.62 74 LEU A N 1
ATOM 593 C CA . LEU A 1 74 ? 2.923 -8.365 -8.487 1.00 97.62 74 LEU A CA 1
ATOM 594 C C . LEU A 1 74 ? 3.809 -9.211 -9.397 1.00 97.62 74 LEU A C 1
ATOM 596 O O . LEU A 1 74 ? 4.894 -9.582 -8.966 1.00 97.62 74 LEU A O 1
ATOM 600 N N . ILE A 1 75 ? 3.350 -9.494 -10.614 1.00 97.06 75 ILE A N 1
ATOM 601 C CA . ILE A 1 75 ? 4.111 -10.180 -11.667 1.00 97.06 75 ILE A CA 1
ATOM 602 C C . ILE A 1 75 ? 4.389 -9.159 -12.768 1.00 97.06 75 ILE A C 1
ATOM 604 O O . ILE A 1 75 ? 3.471 -8.438 -13.170 1.00 97.06 75 ILE A O 1
ATOM 608 N N . VAL A 1 76 ? 5.631 -9.091 -13.242 1.00 95.81 76 VAL A N 1
ATOM 609 C CA . VAL A 1 76 ? 6.062 -8.162 -14.294 1.00 95.81 76 VAL A CA 1
ATOM 610 C C . VAL A 1 76 ? 6.423 -8.969 -15.543 1.00 95.81 76 VAL A C 1
ATOM 612 O O . VAL A 1 76 ? 7.193 -9.922 -15.460 1.00 95.81 76 VAL A O 1
ATOM 615 N N . GLN A 1 77 ? 5.837 -8.613 -16.691 1.00 85.94 77 GLN A N 1
ATOM 616 C CA . GLN A 1 77 ? 6.041 -9.278 -17.988 1.00 85.94 77 GLN A CA 1
ATOM 617 C C . GLN A 1 77 ? 6.810 -8.391 -18.962 1.00 85.94 77 GLN A C 1
ATOM 619 O O . GLN A 1 77 ? 6.603 -7.156 -18.911 1.00 85.94 77 GLN A O 1
#

Secondary structure 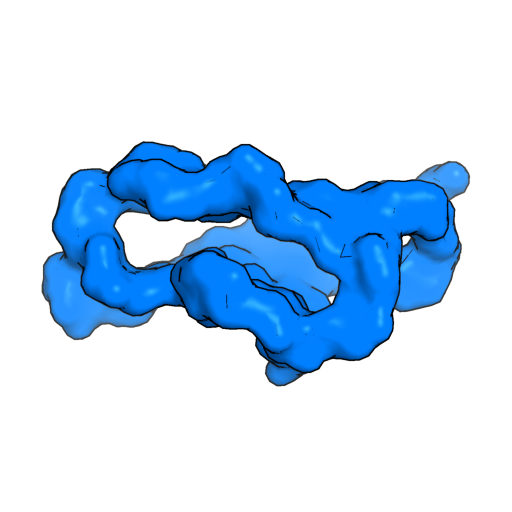(DSSP, 8-state):
-B--TTEEEEEEEETTEEEEETTEE----TTEEEEEESSSBEEEEESS--GGG-EEEEEEEEETTEEEEEEEEE---

Sequence (77 aa):
CKIDEEVTHKAWLNRSNILFTGTDKWSLDSRVSLVNNNNSDFSIKIERVMVADEGPYTCSFQARNQPRTAHVYLIVQ

InterPro domains:
  IPR007110 Immunoglobulin-like domain [PS50835] (1-71)
  IPR013106 Immunoglobulin V-set domain [PF07686] (29-67)
  IPR013783 Immunoglobulin-like fold [G3DSA:2.60.40.10] (1-77)
  IPR036179 Immunoglobulin-like domain superfamily [SSF48726] (11-77)

Radius of gyration: 12.28 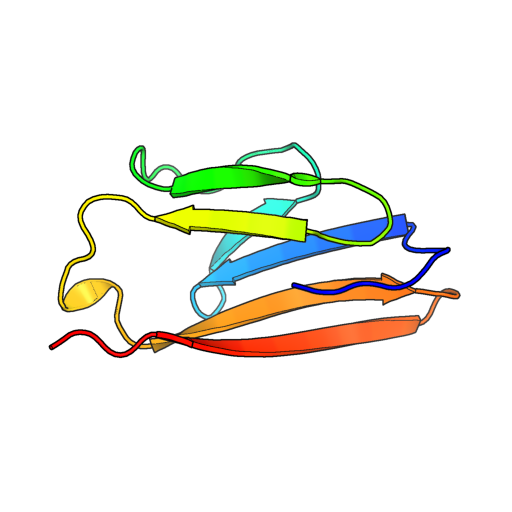Å; chains: 1; bounding box: 29×20×35 Å

Foldseek 3Di:
DFAAAAWDWKFKDQPNHTQDIQQDGPDPDPQWAWDDRDRTDTDIGGPPDDQVSFAKMWMWIAGPNDIDIDIDTDDDD